Protein AF-A0ABD4PT77-F1 (afdb_monomer_lite)

Foldseek 3Di:
DDKQNHDLVVLQKDWDLVAWPPNDPDLPHQPQKIKTKMKHFAPALVSRVVSVVVVCVSQPDWMWADDPPHPDIFTFHFPDWDKDDDPDRRMIIIMTMTGGDD

Secondary structure (DSSP, 8-state):
-EETTEEGGGGTEEEEEEEEESS---TT---SEEEEEEEEE-SSHHHHHHHHHHHHGGGSS-EEEE-TT-S-EEEEEEEEEEEEE-SSTTEEEEEEEEEE--

Sequence (102 aa):
MFANGIDIKKFNATVSKKLIQPSKIDKDEISKSITIKILFEGKTRDEIYENISKFNELFLDEATIKFKNLSNYFKGKIRDSSIEDTELDEWLYLNIEFECKA

Radius of gyration: 13.25 Å; chains: 1; bounding box: 32×25×33 Å

Structure (mmCIF, N/CA/C/O backbone):
data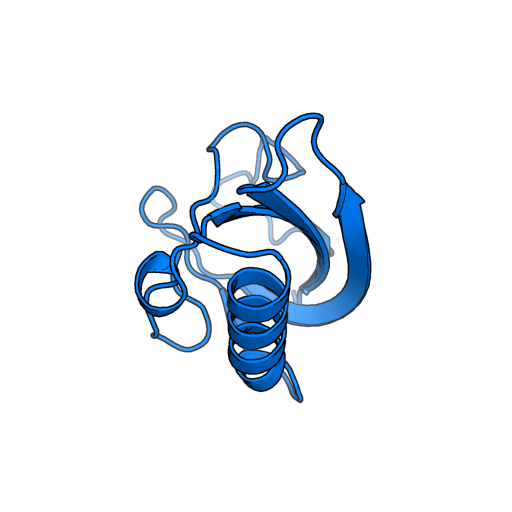_AF-A0ABD4PT77-F1
#
_entry.id   AF-A0ABD4PT77-F1
#
loop_
_atom_site.group_PDB
_atom_site.id
_atom_site.type_symbol
_atom_site.label_atom_id
_atom_site.label_alt_id
_atom_site.label_comp_id
_atom_site.label_asym_id
_atom_site.label_entity_id
_atom_site.label_seq_id
_atom_site.pdbx_PDB_ins_code
_atom_site.Cartn_x
_atom_site.Cartn_y
_atom_site.Cartn_z
_atom_site.occupancy
_atom_site.B_iso_or_equiv
_atom_site.auth_seq_id
_atom_site.auth_comp_id
_atom_site.auth_asym_id
_atom_site.auth_atom_id
_atom_site.pdbx_PDB_model_num
ATOM 1 N N . MET A 1 1 ? -2.396 8.207 -5.189 1.00 88.12 1 MET A N 1
ATOM 2 C CA . MET A 1 1 ? -1.538 7.343 -6.026 1.00 88.12 1 MET A CA 1
ATOM 3 C C . MET A 1 1 ? -2.460 6.547 -6.931 1.00 88.12 1 MET A C 1
ATOM 5 O O . MET A 1 1 ? -3.618 6.394 -6.571 1.00 88.12 1 MET A O 1
ATOM 9 N N . PHE A 1 2 ? -1.982 6.090 -8.078 1.00 91.19 2 PHE A N 1
ATOM 10 C CA . PHE A 1 2 ? -2.682 5.112 -8.900 1.00 91.19 2 PHE A CA 1
ATOM 11 C C . PHE A 1 2 ? -1.857 3.829 -8.948 1.00 91.19 2 PHE A C 1
ATOM 13 O O . PHE A 1 2 ? -0.646 3.911 -9.146 1.00 91.19 2 PHE A O 1
ATOM 20 N N . ALA A 1 3 ? -2.510 2.684 -8.784 1.00 91.88 3 ALA A N 1
ATOM 21 C CA . ALA A 1 3 ? -1.939 1.355 -8.973 1.00 91.88 3 ALA A CA 1
ATOM 22 C C . ALA A 1 3 ? -2.721 0.665 -10.093 1.00 91.88 3 ALA A C 1
ATOM 24 O O . ALA A 1 3 ? -3.947 0.606 -10.028 1.00 91.88 3 ALA A O 1
ATOM 25 N N . ASN A 1 4 ? -2.042 0.249 -11.164 1.00 92.31 4 ASN A N 1
ATOM 26 C CA . ASN A 1 4 ? -2.670 -0.291 -12.377 1.00 92.31 4 ASN A CA 1
ATOM 27 C C . ASN A 1 4 ? -3.839 0.573 -12.892 1.00 92.31 4 ASN A C 1
ATOM 29 O O . ASN A 1 4 ? -4.890 0.085 -13.291 1.00 92.31 4 ASN A O 1
ATOM 33 N N . GLY A 1 5 ? -3.655 1.899 -12.850 1.00 91.19 5 GLY A N 1
ATOM 34 C CA . GLY A 1 5 ? -4.652 2.881 -13.291 1.00 91.19 5 GLY A CA 1
ATOM 35 C C . GLY A 1 5 ? -5.795 3.151 -12.304 1.00 91.19 5 GLY A C 1
ATOM 36 O O . GLY A 1 5 ? -6.565 4.083 -12.525 1.00 91.19 5 GLY A O 1
ATOM 37 N N . ILE A 1 6 ? -5.888 2.417 -11.192 1.00 94.31 6 ILE A N 1
ATOM 38 C CA . ILE A 1 6 ? -6.929 2.590 -10.172 1.00 94.31 6 ILE A CA 1
ATOM 39 C C . ILE A 1 6 ? -6.432 3.544 -9.086 1.00 94.31 6 ILE A C 1
ATOM 41 O O . ILE A 1 6 ? -5.345 3.361 -8.538 1.00 94.31 6 ILE A O 1
ATOM 45 N N . ASP A 1 7 ? -7.217 4.578 -8.767 1.00 94.56 7 ASP A N 1
ATOM 46 C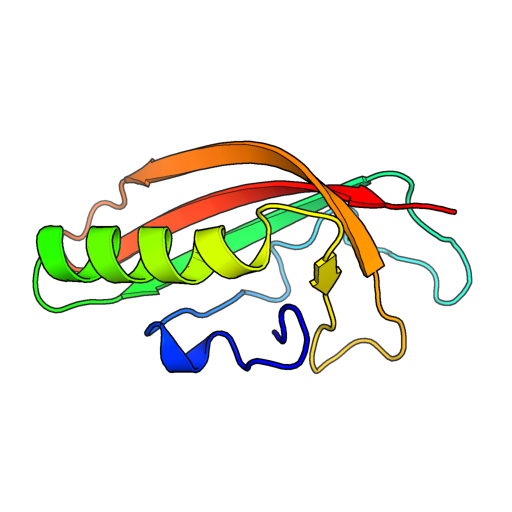 CA . ASP A 1 7 ? -6.892 5.492 -7.666 1.00 94.56 7 ASP A CA 1
ATOM 47 C C . ASP A 1 7 ? -7.029 4.760 -6.330 1.00 94.56 7 ASP A C 1
ATOM 49 O O . ASP A 1 7 ? -8.079 4.187 -6.031 1.00 94.56 7 ASP A O 1
ATOM 53 N N . ILE A 1 8 ? -5.993 4.830 -5.496 1.00 93.62 8 ILE A N 1
ATOM 54 C CA . ILE A 1 8 ? -5.981 4.164 -4.187 1.00 93.62 8 ILE A CA 1
ATOM 55 C C . ILE A 1 8 ? -7.079 4.661 -3.243 1.00 93.62 8 ILE A C 1
ATOM 57 O O . ILE A 1 8 ? -7.468 3.952 -2.322 1.00 93.62 8 ILE A O 1
ATOM 61 N N . LYS A 1 9 ? -7.636 5.852 -3.503 1.00 94.56 9 LYS A N 1
ATOM 62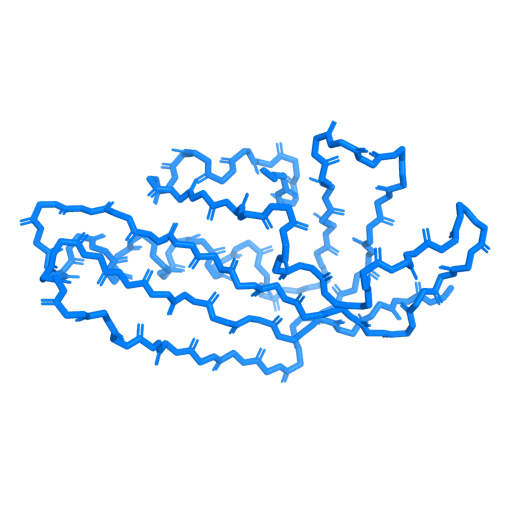 C CA . LYS A 1 9 ? -8.793 6.369 -2.764 1.00 94.56 9 LYS A CA 1
ATOM 63 C C . LYS A 1 9 ? -10.008 5.438 -2.822 1.00 94.56 9 LYS A C 1
ATOM 65 O O . LYS A 1 9 ? -10.851 5.521 -1.942 1.00 94.56 9 LYS A O 1
ATOM 70 N N . LYS A 1 10 ? -10.094 4.553 -3.825 1.00 95.56 10 LYS A N 1
ATOM 71 C CA . LYS A 1 10 ? -11.134 3.516 -3.912 1.00 95.56 10 LYS A CA 1
ATOM 72 C C . LYS A 1 10 ? -11.107 2.544 -2.720 1.00 95.56 10 LYS A C 1
ATOM 74 O O . LYS A 1 10 ? -12.132 1.946 -2.424 1.00 95.56 10 LYS A O 1
ATOM 79 N N . PHE A 1 11 ? -9.961 2.411 -2.053 1.00 95.38 11 PHE A N 1
ATOM 80 C CA . PHE A 1 11 ? -9.734 1.517 -0.914 1.00 95.38 11 PHE A CA 1
ATOM 81 C C . PHE A 1 11 ? -9.597 2.283 0.410 1.00 95.38 11 PHE A C 1
ATOM 83 O O . PHE A 1 11 ? -8.941 1.801 1.325 1.00 95.38 11 PHE A O 1
ATOM 90 N N . ASN A 1 12 ? -10.123 3.513 0.488 1.00 95.62 12 ASN A N 1
ATOM 91 C CA . ASN A 1 12 ? -9.934 4.418 1.630 1.00 95.62 12 ASN A CA 1
ATOM 92 C C . ASN A 1 12 ? -8.457 4.604 2.022 1.00 95.62 12 ASN A C 1
ATOM 94 O O . ASN A 1 12 ? -8.110 4.699 3.197 1.00 95.62 12 ASN A O 1
ATOM 98 N N . ALA A 1 13 ? -7.580 4.654 1.014 1.00 93.75 13 ALA A N 1
ATOM 99 C CA . ALA A 1 13 ? -6.146 4.739 1.221 1.00 93.75 13 ALA A CA 1
ATOM 100 C C . ALA A 1 13 ? -5.564 6.084 0.777 1.00 93.75 13 ALA A C 1
ATOM 102 O O . ALA A 1 13 ? -5.968 6.685 -0.230 1.00 93.75 13 ALA A O 1
ATOM 103 N N . THR A 1 14 ? -4.539 6.537 1.493 1.00 91.56 14 THR A N 1
ATOM 104 C CA . THR A 1 14 ? -3.766 7.735 1.174 1.00 91.56 14 THR A CA 1
ATOM 105 C C . THR A 1 14 ? -2.264 7.461 1.247 1.00 91.56 14 THR A C 1
ATOM 107 O O . THR A 1 14 ? -1.792 6.551 1.917 1.00 91.56 14 THR A O 1
ATOM 110 N N . VAL A 1 15 ? -1.478 8.240 0.498 1.00 87.12 15 VAL A N 1
ATOM 111 C CA . VAL A 1 15 ? -0.007 8.168 0.526 1.00 87.12 15 VAL A CA 1
ATOM 112 C C . VAL A 1 15 ? 0.531 9.559 0.790 1.00 87.12 15 VAL A C 1
ATOM 114 O O . VAL A 1 15 ? 0.204 10.504 0.063 1.00 87.12 15 VAL A O 1
ATOM 117 N N . SER A 1 16 ? 1.380 9.681 1.809 1.00 71.25 16 SER A N 1
ATOM 118 C CA . SER A 1 16 ? 2.076 10.929 2.108 1.00 71.25 16 SER A CA 1
ATOM 119 C C . SER A 1 16 ? 3.276 11.124 1.184 1.00 71.25 16 SER A C 1
ATOM 121 O O . SER A 1 16 ? 4.041 10.200 0.919 1.00 71.25 16 SER A O 1
ATOM 123 N N . LYS A 1 17 ? 3.498 12.370 0.745 1.00 61.62 17 LYS A N 1
ATOM 124 C CA . LYS A 1 17 ? 4.654 12.759 -0.087 1.00 61.62 17 LYS A CA 1
ATOM 125 C C . LYS A 1 17 ? 6.008 12.456 0.571 1.00 61.62 17 LYS A C 1
ATOM 127 O O . LYS A 1 17 ? 6.996 12.323 -0.137 1.00 61.62 17 LYS A O 1
ATOM 132 N N . LYS A 1 18 ? 6.060 12.378 1.906 1.00 59.06 18 LYS A N 1
ATOM 133 C CA . LYS A 1 18 ? 7.291 12.140 2.684 1.00 59.06 18 LYS A CA 1
ATOM 134 C C . LYS A 1 18 ? 7.691 10.661 2.770 1.00 59.06 18 LYS A C 1
ATOM 136 O O . LYS A 1 18 ? 8.748 10.362 3.309 1.00 59.06 18 LYS A O 1
ATOM 141 N N . LEU A 1 19 ? 6.844 9.758 2.277 1.00 58.81 19 LEU A N 1
ATOM 142 C CA . LEU A 1 19 ? 6.932 8.314 2.505 1.00 58.81 19 LEU A CA 1
ATOM 143 C C . LEU A 1 19 ? 7.221 7.506 1.228 1.00 58.81 19 LEU A C 1
ATOM 145 O O . LEU A 1 19 ? 6.962 6.307 1.187 1.00 58.81 19 LEU A O 1
ATOM 149 N N . ILE A 1 20 ? 7.735 8.170 0.187 1.00 62.81 20 ILE A N 1
ATOM 150 C CA . ILE A 1 20 ? 8.290 7.520 -1.004 1.00 62.81 20 ILE A CA 1
ATOM 151 C C . ILE A 1 20 ? 9.805 7.616 -0.869 1.00 62.81 20 ILE A C 1
ATOM 153 O O . ILE A 1 20 ? 10.350 8.724 -0.852 1.00 62.81 20 ILE A O 1
ATOM 157 N N . GLN A 1 21 ? 10.468 6.473 -0.722 1.00 64.38 21 GLN A N 1
ATOM 158 C CA . GLN A 1 21 ? 11.925 6.405 -0.725 1.00 64.38 21 GLN A CA 1
ATOM 159 C C . GLN A 1 21 ? 12.425 5.723 -2.005 1.00 64.38 21 GLN A C 1
ATOM 161 O O . GLN A 1 21 ? 11.848 4.705 -2.389 1.00 64.38 21 GLN A O 1
ATOM 166 N N . PRO A 1 22 ? 13.478 6.264 -2.650 1.00 54.75 22 PRO A N 1
ATOM 167 C CA . PRO A 1 22 ? 14.202 7.480 -2.264 1.00 54.75 22 PRO A CA 1
ATOM 168 C C . PRO A 1 22 ? 13.392 8.771 -2.506 1.00 54.75 22 PRO A C 1
ATOM 170 O O . PRO A 1 22 ? 12.632 8.893 -3.460 1.00 54.75 22 PRO A O 1
ATOM 173 N N . SER A 1 23 ? 13.571 9.756 -1.617 1.00 49.16 23 SER A N 1
ATOM 174 C CA . SER A 1 23 ? 12.867 11.055 -1.623 1.00 49.16 23 SER A CA 1
ATOM 175 C C . SER A 1 23 ? 13.288 11.985 -2.769 1.00 49.16 23 SER A C 1
ATOM 177 O O . SER A 1 23 ? 12.602 12.966 -3.063 1.00 49.16 23 SER A O 1
ATOM 179 N N . LYS A 1 24 ? 14.403 11.656 -3.430 1.00 47.03 24 LYS A N 1
ATOM 180 C CA . LYS A 1 24 ? 14.835 12.188 -4.719 1.00 47.03 24 LYS A CA 1
ATOM 181 C C . LYS A 1 24 ? 14.808 11.044 -5.718 1.00 47.03 24 LYS A C 1
ATOM 183 O O . LYS A 1 24 ? 15.741 10.256 -5.788 1.00 47.03 24 LYS A O 1
ATOM 188 N N . ILE A 1 25 ? 13.725 10.955 -6.468 1.00 52.91 25 ILE A N 1
ATOM 189 C CA . ILE A 1 25 ? 13.779 10.299 -7.766 1.00 52.91 25 ILE A CA 1
ATOM 190 C C . ILE A 1 25 ? 14.139 11.448 -8.690 1.00 52.91 25 ILE A C 1
ATOM 192 O O . ILE A 1 25 ? 13.296 12.315 -8.940 1.00 52.91 25 ILE A O 1
ATOM 196 N N . ASP A 1 26 ? 15.418 11.550 -9.059 1.00 47.81 26 ASP A N 1
ATOM 197 C CA . ASP A 1 26 ? 15.797 12.476 -10.121 1.00 47.81 26 ASP A CA 1
ATOM 198 C C . ASP A 1 26 ? 14.905 12.171 -11.327 1.00 47.81 26 ASP A C 1
ATOM 200 O O . ASP A 1 26 ? 14.549 11.015 -11.566 1.00 47.81 26 ASP A O 1
ATOM 204 N N . LYS A 1 27 ? 14.467 13.209 -12.048 1.00 47.59 27 LYS A N 1
ATOM 205 C CA . LYS A 1 27 ? 13.467 13.070 -13.126 1.00 47.59 27 LYS A CA 1
ATOM 206 C C . LYS A 1 27 ? 13.844 12.016 -14.176 1.00 47.59 27 LYS A C 1
ATOM 208 O O . LYS A 1 27 ? 12.949 11.548 -14.874 1.00 47.59 27 LYS A O 1
ATOM 213 N N . ASP A 1 28 ? 15.114 11.631 -14.227 1.00 45.06 28 ASP A N 1
ATOM 214 C CA . ASP A 1 28 ? 15.701 10.742 -15.220 1.00 45.06 28 ASP A CA 1
ATOM 215 C C . ASP A 1 28 ? 16.342 9.468 -14.625 1.00 45.06 28 ASP A C 1
ATOM 217 O O . ASP A 1 28 ? 16.858 8.649 -15.381 1.00 45.06 28 ASP A O 1
ATOM 221 N N . GLU A 1 29 ? 16.303 9.250 -13.301 1.00 53.34 29 GLU A N 1
ATOM 222 C CA . GLU A 1 29 ? 16.915 8.068 -12.674 1.00 53.34 29 GLU A CA 1
ATOM 223 C C . GLU A 1 29 ? 15.845 7.047 -12.253 1.00 53.34 29 GLU A C 1
ATOM 225 O O . GLU A 1 29 ? 15.056 7.263 -11.328 1.00 53.34 29 GLU A O 1
ATOM 230 N N . ILE A 1 30 ? 15.797 5.911 -12.955 1.00 56.06 30 ILE A N 1
ATOM 231 C CA . ILE A 1 30 ? 14.894 4.809 -12.615 1.00 56.06 30 ILE A CA 1
ATOM 232 C C . ILE A 1 30 ? 15.472 4.097 -11.391 1.00 56.06 30 ILE A C 1
ATOM 234 O O . ILE A 1 30 ? 16.393 3.286 -11.488 1.00 56.06 30 ILE A O 1
ATOM 238 N N . SER A 1 31 ? 14.949 4.436 -10.211 1.00 63.00 31 SER A N 1
ATOM 239 C CA . SER A 1 31 ? 15.320 3.751 -8.975 1.00 63.00 31 SER A CA 1
ATOM 240 C C . SER A 1 31 ? 14.955 2.271 -9.081 1.00 63.00 31 SER A C 1
ATOM 242 O O . SER A 1 31 ? 13.806 1.949 -9.376 1.00 63.00 31 SER A O 1
ATOM 244 N N . LYS A 1 32 ? 15.920 1.376 -8.827 1.00 71.81 32 LYS A N 1
ATOM 245 C CA . LYS A 1 32 ? 15.733 -0.087 -8.892 1.00 71.81 32 LYS A CA 1
ATOM 246 C C . LYS A 1 32 ? 14.698 -0.607 -7.893 1.00 71.81 32 LYS A C 1
ATOM 248 O O . LYS A 1 32 ? 14.140 -1.679 -8.093 1.00 71.81 32 LYS A O 1
ATOM 253 N N . SER A 1 33 ? 14.427 0.145 -6.832 1.00 78.06 33 SER A N 1
ATOM 254 C CA . SER A 1 33 ? 13.411 -0.196 -5.845 1.00 78.06 33 SER A CA 1
ATOM 255 C C . SER A 1 33 ? 12.826 1.060 -5.217 1.00 78.06 33 SER A C 1
ATOM 257 O O . SER A 1 33 ? 13.560 2.006 -4.935 1.00 78.06 33 SER A O 1
ATOM 259 N N . ILE A 1 34 ? 11.526 1.049 -4.937 1.00 83.31 34 ILE A N 1
ATOM 260 C CA . ILE A 1 34 ? 10.862 2.099 -4.166 1.00 83.31 34 ILE A CA 1
ATOM 261 C C . ILE A 1 34 ? 10.157 1.500 -2.955 1.00 83.31 34 ILE A C 1
ATOM 263 O O . ILE A 1 34 ? 9.537 0.444 -3.048 1.00 83.31 34 ILE A O 1
ATOM 267 N N . THR A 1 35 ? 10.206 2.202 -1.829 1.00 85.88 35 THR A N 1
ATOM 268 C CA . THR A 1 35 ? 9.388 1.870 -0.658 1.00 85.88 35 THR A CA 1
ATOM 269 C C . THR A 1 35 ? 8.246 2.866 -0.548 1.00 85.88 35 THR A C 1
ATOM 271 O O . THR A 1 35 ? 8.457 4.077 -0.665 1.00 85.88 35 THR A O 1
ATOM 274 N N . ILE A 1 36 ? 7.036 2.357 -0.334 1.00 88.12 36 ILE A N 1
ATOM 275 C CA . ILE A 1 36 ? 5.804 3.135 -0.252 1.00 88.12 36 ILE A CA 1
ATOM 276 C C . ILE A 1 36 ? 5.105 2.780 1.055 1.00 88.12 36 ILE A C 1
ATOM 278 O O . ILE A 1 36 ? 4.706 1.636 1.246 1.00 88.12 36 ILE A O 1
ATOM 282 N N . LYS A 1 37 ? 4.906 3.769 1.929 1.00 90.88 37 LYS A N 1
ATOM 283 C CA . LYS A 1 37 ? 4.037 3.628 3.106 1.00 90.88 37 LYS A CA 1
ATOM 284 C C . LYS A 1 37 ? 2.679 4.268 2.824 1.00 90.88 37 LYS A C 1
ATOM 286 O O . LYS A 1 37 ? 2.586 5.459 2.502 1.00 90.88 37 LYS A O 1
ATOM 291 N N . ILE A 1 38 ? 1.637 3.450 2.897 1.00 92.81 38 ILE A N 1
ATOM 292 C CA . ILE A 1 38 ? 0.256 3.766 2.531 1.00 92.81 38 ILE A CA 1
ATOM 293 C C . ILE A 1 38 ? -0.585 3.711 3.803 1.00 92.81 38 ILE A C 1
ATOM 295 O O . ILE A 1 38 ? -0.561 2.705 4.499 1.00 92.81 38 ILE A O 1
ATOM 299 N N . LEU A 1 39 ? -1.314 4.780 4.112 1.00 94.50 39 LEU A N 1
ATOM 300 C CA . LEU A 1 39 ? -2.286 4.792 5.203 1.00 94.50 39 LEU A CA 1
ATOM 301 C C . LEU A 1 39 ? -3.624 4.285 4.675 1.00 94.50 39 LEU A C 1
ATOM 303 O O . LEU A 1 39 ? -4.106 4.815 3.675 1.00 94.50 39 LEU A O 1
ATOM 307 N N . PHE A 1 40 ? -4.217 3.313 5.352 1.00 95.81 40 PHE A N 1
ATOM 308 C CA . PHE A 1 40 ? -5.592 2.882 5.141 1.00 95.81 40 PHE A CA 1
ATOM 309 C C . PHE A 1 40 ? -6.443 3.291 6.337 1.00 95.81 40 PHE A C 1
ATOM 311 O O . PHE A 1 40 ? -6.018 3.142 7.483 1.00 95.81 40 PHE A O 1
ATOM 318 N N . GLU A 1 41 ? -7.641 3.793 6.051 1.00 95.06 41 GLU A N 1
ATOM 319 C CA . GLU A 1 41 ? -8.583 4.292 7.049 1.00 95.06 41 GLU A CA 1
ATOM 320 C C . GLU A 1 41 ? -9.926 3.558 6.919 1.00 95.06 41 GLU A C 1
ATOM 322 O O . GLU A 1 41 ? -10.396 3.286 5.811 1.00 95.06 41 GLU A O 1
ATOM 327 N N . GLY A 1 42 ? -10.568 3.242 8.040 1.00 93.88 42 GLY A N 1
ATOM 328 C CA . GLY A 1 42 ? -11.855 2.545 8.066 1.00 93.88 42 GLY A CA 1
ATOM 329 C C . GLY A 1 42 ? -12.551 2.676 9.414 1.00 93.88 42 GLY A C 1
ATOM 330 O O . GLY A 1 42 ? -11.981 3.188 10.371 1.00 93.88 42 GLY A O 1
ATOM 331 N N . LYS A 1 43 ? -13.805 2.226 9.506 1.00 92.69 43 LYS A N 1
ATOM 332 C CA . LYS A 1 43 ? -14.558 2.266 10.773 1.00 92.69 43 LYS A CA 1
ATOM 333 C C . LYS A 1 43 ? -14.195 1.119 11.710 1.00 92.69 43 LYS A C 1
ATOM 335 O O . LYS A 1 43 ? -14.490 1.184 12.897 1.00 92.69 43 LYS A O 1
ATOM 340 N N . THR A 1 44 ? -13.640 0.043 11.159 1.00 93.19 44 THR A N 1
ATOM 341 C CA . THR A 1 44 ? -13.260 -1.174 11.882 1.00 93.19 44 THR A CA 1
ATOM 342 C C . THR A 1 44 ? -11.980 -1.751 11.287 1.00 93.19 44 THR A C 1
ATOM 344 O O . THR A 1 44 ? -11.719 -1.563 10.099 1.00 93.19 44 THR A O 1
ATOM 347 N N . ARG A 1 45 ? -11.214 -2.508 12.082 1.00 92.31 45 ARG A N 1
ATOM 348 C CA . ARG A 1 45 ? -10.007 -3.206 11.606 1.00 92.31 45 ARG A CA 1
ATOM 349 C C . ARG A 1 45 ? -10.307 -4.155 10.444 1.00 92.31 45 ARG A C 1
ATOM 351 O O . ARG A 1 45 ? -9.553 -4.172 9.476 1.00 92.31 45 ARG A O 1
ATOM 358 N N . ASP A 1 46 ? -11.425 -4.876 10.497 1.00 93.75 46 ASP A N 1
ATOM 359 C CA . ASP A 1 46 ? -11.826 -5.816 9.442 1.00 93.75 46 ASP A CA 1
ATOM 360 C C . ASP A 1 46 ? -12.039 -5.115 8.093 1.00 93.75 46 ASP A C 1
ATOM 362 O O . ASP A 1 46 ? -11.550 -5.587 7.067 1.00 93.75 46 ASP A O 1
ATOM 366 N N . GLU A 1 47 ? -12.692 -3.947 8.092 1.00 95.19 47 GLU A N 1
ATOM 367 C CA . GLU A 1 47 ? -12.869 -3.127 6.883 1.00 95.19 47 GLU A CA 1
ATOM 368 C C . GLU A 1 47 ? -11.516 -2.697 6.294 1.00 95.19 47 GLU A C 1
ATOM 370 O O . GLU A 1 47 ? -11.316 -2.708 5.076 1.00 95.19 47 GLU A O 1
ATOM 375 N N . ILE A 1 48 ? -10.564 -2.333 7.157 1.00 96.12 48 ILE A N 1
ATOM 376 C CA . ILE A 1 48 ? -9.227 -1.912 6.737 1.00 96.12 48 ILE A CA 1
ATOM 377 C C . ILE A 1 48 ? -8.466 -3.091 6.119 1.00 96.12 48 ILE A C 1
ATOM 379 O O . ILE A 1 48 ? -7.905 -2.948 5.032 1.00 96.12 48 ILE A O 1
ATOM 383 N N . TYR A 1 49 ? -8.487 -4.265 6.757 1.00 95.69 49 TYR A N 1
ATOM 384 C CA . TYR A 1 49 ? -7.863 -5.478 6.220 1.00 95.69 49 TYR A CA 1
ATOM 385 C C . TYR A 1 49 ? -8.489 -5.918 4.893 1.00 95.69 49 TYR A C 1
ATOM 387 O O . TYR A 1 49 ? -7.762 -6.300 3.974 1.00 95.69 49 TYR A O 1
ATOM 395 N N . GLU A 1 50 ? -9.812 -5.817 4.745 1.00 96.62 50 GLU A N 1
ATOM 396 C CA . GLU A 1 50 ? -10.495 -6.102 3.481 1.00 96.62 50 GLU A CA 1
ATOM 397 C C . GLU A 1 50 ? -10.024 -5.153 2.366 1.00 96.62 50 GLU A C 1
ATOM 399 O O . GLU A 1 50 ? -9.727 -5.590 1.250 1.00 96.62 50 GLU A O 1
ATOM 404 N N . ASN A 1 51 ? -9.897 -3.858 2.668 1.00 97.00 51 ASN A N 1
ATOM 405 C CA . ASN A 1 51 ? -9.393 -2.864 1.722 1.00 97.00 51 ASN A CA 1
ATOM 406 C C . ASN A 1 51 ? -7.921 -3.092 1.351 1.00 97.00 51 ASN A C 1
ATOM 408 O O . ASN A 1 51 ? -7.576 -2.976 0.174 1.00 97.00 51 ASN A O 1
ATOM 412 N N . ILE A 1 52 ? -7.070 -3.458 2.315 1.00 95.88 52 ILE A N 1
ATOM 413 C CA . ILE A 1 52 ? -5.673 -3.841 2.062 1.00 95.88 52 ILE A CA 1
ATOM 414 C C . ILE A 1 52 ? -5.617 -5.076 1.157 1.00 95.88 52 ILE A C 1
ATOM 416 O O . ILE A 1 52 ? -4.873 -5.078 0.178 1.00 95.88 52 ILE A O 1
ATOM 420 N N . SER A 1 53 ? -6.433 -6.097 1.431 1.00 95.81 53 SER A N 1
ATOM 421 C CA . SER A 1 53 ? -6.496 -7.319 0.623 1.00 95.81 53 SER A CA 1
ATOM 422 C C . SER A 1 53 ? -6.868 -7.013 -0.833 1.00 95.81 53 SER A C 1
ATOM 424 O O . SER A 1 53 ? -6.113 -7.335 -1.749 1.00 95.81 53 SER A O 1
ATOM 426 N N . LYS A 1 54 ? -7.962 -6.269 -1.052 1.00 96.19 54 LYS A N 1
ATOM 427 C CA . LYS A 1 54 ? -8.400 -5.839 -2.394 1.00 96.19 54 LYS A CA 1
ATOM 428 C C . LYS A 1 54 ? -7.379 -4.949 -3.100 1.00 96.19 54 LYS A C 1
ATOM 430 O O . LYS A 1 54 ? -7.278 -4.963 -4.324 1.00 96.19 54 LYS A O 1
ATOM 435 N N . PHE A 1 55 ? -6.643 -4.132 -2.351 1.00 95.44 55 PHE A N 1
ATOM 436 C CA . PHE A 1 55 ? -5.565 -3.332 -2.914 1.00 95.44 55 PHE A CA 1
ATOM 437 C C . PHE A 1 55 ? -4.393 -4.214 -3.362 1.00 95.44 55 PHE A C 1
ATOM 439 O O . PHE A 1 55 ? -3.876 -4.013 -4.459 1.00 95.44 55 PHE A O 1
ATOM 446 N N . ASN A 1 56 ? -4.015 -5.216 -2.565 1.00 93.25 56 ASN A N 1
ATOM 447 C CA . ASN A 1 56 ? -2.943 -6.160 -2.885 1.00 93.25 56 ASN A CA 1
ATOM 448 C C . ASN A 1 56 ? -3.251 -7.020 -4.120 1.00 93.25 56 ASN A C 1
ATOM 450 O O . ASN A 1 56 ? -2.329 -7.364 -4.857 1.00 93.25 56 ASN A O 1
ATOM 454 N N . GLU A 1 57 ? -4.526 -7.286 -4.422 1.00 94.06 57 GLU A N 1
ATOM 455 C CA . GLU A 1 57 ? -4.936 -7.945 -5.675 1.00 94.06 57 GLU A CA 1
ATOM 456 C C . GLU A 1 57 ? -4.462 -7.190 -6.931 1.00 94.06 57 GLU A C 1
ATOM 458 O O . GLU A 1 57 ? -4.241 -7.797 -7.979 1.00 94.06 57 GLU A O 1
ATOM 463 N N . LEU A 1 58 ? -4.229 -5.874 -6.837 1.00 92.00 58 LEU A N 1
ATOM 464 C CA . LEU A 1 58 ? -3.686 -5.081 -7.945 1.00 92.00 58 LEU A CA 1
ATOM 465 C C . LEU A 1 58 ? -2.211 -5.383 -8.243 1.00 92.00 58 LEU A C 1
ATOM 467 O O . LEU A 1 58 ? -1.700 -4.910 -9.257 1.00 92.00 58 LEU A O 1
ATOM 471 N N . PHE A 1 59 ? -1.531 -6.137 -7.381 1.00 90.31 59 PHE A N 1
ATOM 472 C CA . PHE A 1 59 ? -0.092 -6.391 -7.434 1.00 90.31 59 PHE A CA 1
ATOM 473 C C . PHE A 1 59 ? 0.264 -7.883 -7.475 1.00 90.31 59 PHE A C 1
ATOM 475 O O . PHE A 1 59 ? 1.410 -8.236 -7.204 1.00 90.31 59 PHE A O 1
ATOM 482 N N . LEU A 1 60 ? -0.694 -8.758 -7.814 1.00 87.12 60 LEU A N 1
ATOM 483 C CA . LEU A 1 60 ? -0.444 -10.200 -7.983 1.00 87.12 60 LEU A CA 1
ATOM 484 C C . LEU A 1 60 ? 0.649 -10.486 -9.024 1.00 87.12 60 LEU A C 1
ATOM 486 O O . LEU A 1 60 ? 1.414 -11.438 -8.893 1.00 87.12 60 LEU A O 1
ATOM 490 N N . ASP A 1 61 ? 0.735 -9.621 -10.031 1.00 86.31 61 ASP A N 1
ATOM 491 C CA . ASP A 1 61 ? 1.718 -9.666 -11.102 1.00 86.31 61 ASP A CA 1
ATOM 492 C C . ASP A 1 61 ? 2.529 -8.362 -11.154 1.00 86.31 61 ASP A C 1
ATOM 494 O O . ASP A 1 61 ? 2.606 -7.578 -10.208 1.00 86.31 61 ASP A O 1
ATOM 498 N N . GLU A 1 62 ? 3.171 -8.118 -12.292 1.00 90.19 62 GLU A N 1
ATOM 499 C CA . GLU A 1 62 ? 3.765 -6.823 -12.579 1.00 90.19 62 GLU A CA 1
ATOM 500 C C . GLU A 1 62 ? 2.710 -5.709 -12.537 1.00 90.19 62 GLU A C 1
ATOM 502 O O . GLU A 1 62 ? 1.697 -5.755 -13.237 1.00 90.19 62 GLU A O 1
ATOM 507 N N . ALA A 1 63 ? 2.978 -4.682 -11.738 1.00 90.44 63 ALA A N 1
ATOM 508 C CA . ALA A 1 63 ? 2.103 -3.541 -11.555 1.00 90.44 63 ALA A CA 1
ATOM 509 C C . ALA A 1 63 ? 2.754 -2.248 -12.049 1.00 90.44 63 ALA A C 1
ATOM 511 O O . ALA A 1 63 ? 3.972 -2.127 -12.187 1.00 90.44 63 ALA A O 1
ATOM 512 N N . THR A 1 64 ? 1.913 -1.254 -12.310 1.00 90.06 64 THR A N 1
ATOM 513 C CA . THR A 1 64 ? 2.315 0.113 -12.630 1.00 90.06 64 THR A CA 1
ATOM 514 C C . THR A 1 64 ? 1.827 1.053 -11.538 1.00 90.06 64 THR A C 1
ATOM 516 O O . THR A 1 64 ? 0.625 1.158 -11.289 1.00 90.06 64 THR A O 1
ATOM 519 N N . ILE A 1 65 ? 2.748 1.782 -10.919 1.00 89.31 65 ILE A N 1
ATOM 520 C CA . ILE A 1 65 ? 2.481 2.771 -9.880 1.00 89.31 65 ILE A CA 1
ATOM 521 C C . ILE A 1 65 ? 2.718 4.165 -10.448 1.00 89.31 65 ILE A C 1
ATOM 523 O O . ILE A 1 65 ? 3.791 4.479 -10.958 1.00 89.31 65 ILE A O 1
ATOM 527 N N . LYS A 1 66 ? 1.720 5.038 -10.321 1.00 87.69 66 LYS A N 1
ATOM 528 C CA . LYS A 1 66 ? 1.829 6.449 -10.699 1.00 87.69 66 LYS A CA 1
ATOM 529 C C . LYS A 1 66 ? 1.453 7.344 -9.530 1.00 87.69 66 LYS A C 1
ATOM 531 O O . LYS A 1 66 ? 0.340 7.292 -8.999 1.00 87.69 66 LYS A O 1
ATOM 536 N N . PHE A 1 67 ? 2.358 8.232 -9.145 1.00 84.25 67 PHE A N 1
ATOM 537 C CA . PHE A 1 67 ? 2.065 9.241 -8.133 1.00 84.25 67 PHE A CA 1
ATOM 538 C C . PHE A 1 67 ? 1.505 10.496 -8.796 1.00 84.25 67 PHE A C 1
ATOM 540 O O . PHE A 1 67 ? 2.012 10.950 -9.811 1.00 84.25 67 PHE A O 1
ATOM 547 N N . LYS A 1 68 ? 0.473 11.102 -8.196 1.00 80.06 68 LYS A N 1
ATOM 548 C CA . LYS A 1 68 ? -0.191 12.299 -8.753 1.00 80.06 68 LYS A CA 1
ATOM 549 C C . LYS A 1 68 ? 0.752 13.493 -8.949 1.00 80.06 68 LYS A C 1
ATOM 551 O O . LYS A 1 68 ? 0.461 14.359 -9.758 1.00 80.06 68 LYS A O 1
ATOM 556 N N . ASN A 1 69 ? 1.847 13.538 -8.192 1.00 74.06 69 ASN A N 1
ATOM 557 C CA . ASN A 1 69 ? 2.785 14.660 -8.172 1.00 74.06 69 ASN A CA 1
ATOM 558 C C . ASN A 1 69 ? 4.104 14.366 -8.902 1.00 74.06 69 ASN A C 1
ATOM 560 O O . ASN A 1 69 ? 5.000 15.201 -8.857 1.00 74.06 69 ASN A O 1
ATOM 564 N N . LEU A 1 70 ? 4.242 13.191 -9.523 1.00 73.69 70 LEU A N 1
ATOM 565 C CA . LEU A 1 70 ? 5.415 12.814 -10.308 1.00 73.69 70 LEU A CA 1
ATOM 566 C C . LEU A 1 70 ? 4.984 12.617 -11.765 1.00 73.69 70 LEU A C 1
ATOM 568 O O . LEU A 1 70 ? 3.896 12.106 -12.032 1.00 73.69 70 LEU A O 1
ATOM 572 N N . SER A 1 71 ? 5.823 13.043 -12.708 1.00 70.94 71 SER A N 1
ATOM 573 C CA . SER A 1 71 ? 5.589 12.828 -14.143 1.00 70.94 71 SER A CA 1
ATOM 574 C C . SER A 1 71 ? 5.769 11.363 -14.537 1.00 70.94 71 SER A C 1
ATOM 576 O O . SER A 1 71 ? 5.068 10.872 -15.421 1.00 70.94 71 SER A O 1
ATOM 578 N N . ASN A 1 72 ? 6.678 10.672 -13.851 1.00 73.62 72 ASN A N 1
ATOM 579 C CA . ASN A 1 72 ? 7.070 9.306 -14.160 1.00 73.62 72 ASN A CA 1
ATOM 580 C C . ASN A 1 72 ? 6.149 8.290 -13.478 1.00 73.62 72 ASN A C 1
ATOM 582 O O . ASN A 1 72 ? 5.459 8.583 -12.495 1.00 73.62 72 ASN A O 1
ATOM 586 N N . TYR A 1 73 ? 6.156 7.078 -14.018 1.00 81.00 73 TYR A N 1
ATOM 587 C CA . TYR A 1 73 ? 5.527 5.908 -13.427 1.00 81.00 73 TYR A CA 1
ATOM 588 C C . TYR A 1 73 ? 6.599 4.864 -13.115 1.00 81.00 73 TYR A C 1
ATOM 590 O O . TYR A 1 73 ? 7.648 4.830 -13.751 1.00 81.00 73 TYR A O 1
ATOM 598 N N . PHE A 1 74 ? 6.313 4.015 -12.138 1.00 83.56 74 PHE A N 1
ATOM 599 C CA . PHE A 1 74 ? 7.159 2.901 -11.734 1.00 83.56 74 PHE A CA 1
ATOM 600 C C . PHE A 1 74 ? 6.482 1.622 -12.173 1.00 83.56 74 PHE A C 1
ATOM 602 O O . PHE A 1 74 ? 5.299 1.431 -11.902 1.00 83.56 74 PHE A O 1
ATOM 609 N N . LYS A 1 75 ? 7.211 0.759 -12.866 1.00 88.00 75 LYS A N 1
ATOM 610 C CA . LYS A 1 75 ? 6.699 -0.523 -13.330 1.00 88.00 75 LYS A CA 1
ATOM 611 C C . LYS A 1 75 ? 7.554 -1.630 -12.736 1.00 88.00 75 LYS A C 1
ATOM 613 O O . LYS A 1 75 ? 8.775 -1.539 -12.795 1.00 88.00 75 LYS A O 1
ATOM 618 N N . GLY A 1 76 ? 6.937 -2.639 -12.135 1.00 88.69 76 GLY A N 1
ATOM 619 C CA . GLY A 1 76 ? 7.679 -3.566 -11.286 1.00 88.69 76 GLY A CA 1
ATOM 620 C C . GLY A 1 76 ? 6.807 -4.553 -10.527 1.00 88.69 76 GLY A C 1
ATOM 621 O O . GLY A 1 76 ? 5.638 -4.729 -10.864 1.00 88.69 76 GLY A O 1
ATOM 622 N N . LYS A 1 77 ? 7.370 -5.193 -9.504 1.00 91.38 77 LYS A N 1
ATOM 623 C CA . LYS A 1 77 ? 6.668 -6.162 -8.650 1.00 91.38 77 LYS A CA 1
ATOM 624 C C . LYS A 1 77 ? 6.854 -5.827 -7.178 1.00 91.38 77 LYS A C 1
ATOM 626 O O . LYS A 1 77 ? 7.873 -5.254 -6.798 1.00 91.38 77 LYS A O 1
ATOM 631 N N . ILE A 1 78 ? 5.885 -6.214 -6.351 1.00 89.62 78 ILE A N 1
ATOM 632 C CA . ILE A 1 78 ? 6.083 -6.198 -4.900 1.00 89.62 78 ILE A CA 1
ATOM 633 C C . ILE A 1 78 ? 7.143 -7.242 -4.558 1.00 89.62 78 ILE A C 1
ATOM 635 O O . ILE A 1 78 ? 7.032 -8.402 -4.951 1.00 89.62 78 ILE A O 1
ATOM 639 N N . ARG A 1 79 ? 8.172 -6.802 -3.839 1.00 89.44 79 ARG A N 1
ATOM 640 C CA . ARG A 1 79 ? 9.225 -7.655 -3.293 1.00 89.44 79 ARG A CA 1
ATOM 641 C C . ARG A 1 79 ? 8.909 -8.064 -1.861 1.00 89.44 79 ARG A C 1
ATOM 643 O O . ARG A 1 79 ? 9.104 -9.222 -1.511 1.00 89.44 79 ARG A O 1
ATOM 650 N N . ASP A 1 80 ? 8.436 -7.112 -1.065 1.00 90.25 80 ASP A N 1
ATOM 651 C CA . ASP A 1 80 ? 8.064 -7.322 0.330 1.00 90.25 80 ASP A CA 1
ATOM 652 C C . ASP A 1 80 ? 6.912 -6.391 0.726 1.00 90.25 80 ASP A C 1
ATOM 654 O O . ASP A 1 80 ? 6.718 -5.323 0.132 1.00 90.25 80 ASP A O 1
ATOM 658 N N . SER A 1 81 ? 6.139 -6.797 1.729 1.00 92.19 81 SER A N 1
ATOM 659 C CA . SER A 1 81 ? 5.073 -5.979 2.294 1.00 92.19 81 SER A CA 1
ATOM 660 C C . SER A 1 81 ? 4.833 -6.297 3.762 1.00 92.19 81 SER A C 1
ATOM 662 O O . SER A 1 81 ? 4.790 -7.464 4.146 1.00 92.19 81 SER A O 1
ATOM 664 N N . SER A 1 82 ? 4.578 -5.269 4.564 1.00 94.06 82 SER A N 1
ATOM 665 C CA . SER A 1 82 ? 4.228 -5.425 5.974 1.00 94.06 82 SER A CA 1
ATOM 666 C C . SER A 1 82 ? 3.118 -4.470 6.387 1.00 94.06 82 SER A C 1
ATOM 668 O O . SER A 1 82 ? 2.991 -3.362 5.862 1.00 94.06 82 SER A O 1
ATOM 670 N N . ILE A 1 83 ? 2.305 -4.920 7.339 1.00 94.31 83 ILE A N 1
ATOM 671 C CA . ILE A 1 83 ? 1.284 -4.099 7.981 1.00 94.31 83 ILE A CA 1
ATOM 672 C C . ILE A 1 83 ? 1.852 -3.618 9.311 1.00 94.31 83 ILE A C 1
ATOM 674 O O . ILE A 1 83 ? 2.419 -4.396 10.076 1.00 94.31 83 ILE A O 1
ATOM 678 N N . GLU A 1 84 ? 1.726 -2.325 9.556 1.00 93.31 84 GLU A N 1
ATOM 679 C CA . GLU A 1 84 ? 2.177 -1.658 10.767 1.00 93.31 84 GLU A CA 1
ATOM 680 C C . GLU A 1 84 ? 0.966 -1.021 11.443 1.00 93.31 84 GLU A C 1
ATOM 682 O O . GLU A 1 84 ? 0.236 -0.227 10.835 1.00 93.31 84 GLU A O 1
ATOM 687 N N . ASP A 1 85 ? 0.760 -1.387 12.706 1.00 91.19 85 ASP A N 1
ATOM 688 C CA . ASP A 1 85 ? -0.283 -0.800 13.529 1.00 91.19 85 ASP A CA 1
ATOM 689 C C . ASP A 1 85 ? -0.023 0.677 13.796 1.00 91.19 85 ASP A C 1
ATOM 691 O O . ASP A 1 85 ? 1.111 1.133 13.954 1.00 91.19 85 ASP A O 1
ATOM 695 N N . THR A 1 86 ? -1.117 1.424 13.876 1.00 86.50 86 THR A N 1
ATOM 696 C CA . THR A 1 86 ? -1.101 2.766 14.445 1.00 86.50 86 THR A CA 1
ATOM 697 C C . THR A 1 86 ? -1.700 2.725 15.846 1.00 86.50 86 THR A C 1
ATOM 699 O O . THR A 1 86 ? -2.364 1.758 16.219 1.00 86.50 86 THR A O 1
ATOM 702 N N . GLU A 1 87 ? -1.501 3.793 16.616 1.00 87.81 87 GLU A N 1
ATOM 703 C CA . GLU A 1 87 ? -2.152 3.973 17.922 1.00 87.81 87 GLU A CA 1
ATOM 704 C C . GLU A 1 87 ? -3.684 4.138 17.815 1.00 87.81 87 GLU A C 1
ATOM 706 O O . GLU A 1 87 ? -4.364 4.184 18.837 1.00 87.81 87 GLU A O 1
ATOM 711 N N . LEU A 1 88 ? -4.227 4.239 16.594 1.00 87.12 88 LEU A N 1
ATOM 712 C CA . LEU A 1 88 ? -5.651 4.387 16.302 1.00 87.12 88 LEU A CA 1
ATOM 713 C C . LEU A 1 88 ? -6.195 3.128 15.622 1.00 87.12 88 LEU A C 1
ATOM 715 O O . LEU A 1 88 ? -5.623 2.629 14.649 1.00 87.12 88 LEU A O 1
ATOM 719 N N . ASP A 1 89 ? -7.332 2.636 16.112 1.00 84.56 89 ASP A N 1
ATOM 720 C CA . ASP A 1 89 ? -7.953 1.411 15.600 1.00 84.56 89 ASP A CA 1
ATOM 721 C C . ASP A 1 89 ? -8.559 1.562 14.210 1.00 84.56 89 ASP A C 1
ATOM 723 O O . ASP A 1 89 ? -8.695 0.597 13.459 1.00 84.56 89 ASP A O 1
ATOM 727 N N . GLU A 1 90 ? -8.863 2.794 13.841 1.00 91.44 90 GLU A N 1
ATOM 728 C CA . GLU A 1 90 ? -9.406 3.160 12.549 1.00 91.44 90 GLU A CA 1
ATOM 729 C C . GLU A 1 90 ? -8.341 3.199 11.451 1.00 91.44 90 GLU A C 1
ATOM 731 O O . GLU A 1 90 ? -8.705 3.329 10.280 1.00 91.44 90 GLU A O 1
ATOM 736 N N . TRP A 1 91 ? -7.050 3.078 11.793 1.00 93.69 91 TRP A N 1
ATOM 737 C CA . TRP A 1 91 ? -5.932 3.282 10.871 1.00 93.69 91 TRP A CA 1
ATOM 738 C C . TRP A 1 91 ? -4.904 2.136 10.889 1.00 93.69 91 TRP A C 1
ATOM 740 O O . TRP A 1 91 ? -4.492 1.631 11.940 1.00 93.69 91 TRP A O 1
ATOM 750 N N . LEU A 1 92 ? -4.415 1.784 9.696 1.00 95.00 92 LEU A N 1
ATOM 751 C CA . LEU A 1 92 ? -3.265 0.898 9.483 1.00 95.00 92 LEU A CA 1
ATOM 752 C C . LEU A 1 92 ? -2.328 1.462 8.425 1.00 95.00 92 LEU A C 1
ATOM 754 O O . LEU A 1 92 ? -2.768 2.042 7.430 1.00 95.00 92 LEU A O 1
ATOM 758 N N . TYR A 1 93 ? -1.032 1.223 8.598 1.00 93.94 93 TYR A N 1
ATOM 759 C CA . TYR A 1 93 ? -0.069 1.424 7.528 1.00 93.94 93 TYR A CA 1
ATOM 760 C C . TYR A 1 93 ? 0.213 0.115 6.801 1.00 93.94 93 TYR A C 1
ATOM 762 O O . TYR A 1 93 ? 0.496 -0.905 7.419 1.00 93.94 93 TYR A O 1
ATOM 770 N N . LEU A 1 94 ? 0.210 0.173 5.473 1.00 94.38 94 LEU A N 1
ATOM 771 C CA . LEU A 1 94 ? 0.783 -0.845 4.606 1.00 94.38 94 LEU A CA 1
ATOM 772 C C . LEU A 1 94 ? 2.098 -0.307 4.043 1.00 94.38 94 LEU A C 1
ATOM 774 O O . LEU A 1 94 ? 2.115 0.687 3.311 1.00 94.38 94 LEU A O 1
ATOM 778 N N . ASN A 1 95 ? 3.197 -0.961 4.389 1.00 92.12 95 ASN A N 1
ATOM 779 C CA . ASN A 1 95 ? 4.517 -0.710 3.835 1.00 92.12 95 ASN A CA 1
ATOM 780 C C . ASN A 1 95 ? 4.747 -1.681 2.675 1.00 92.12 95 ASN A C 1
ATOM 782 O O . ASN A 1 95 ? 4.589 -2.884 2.850 1.00 92.12 95 ASN A O 1
ATOM 786 N N . ILE A 1 96 ? 5.118 -1.171 1.502 1.00 90.94 96 ILE A N 1
ATOM 787 C CA . ILE A 1 96 ? 5.405 -1.974 0.307 1.00 90.94 96 ILE A CA 1
ATOM 788 C C . ILE A 1 96 ? 6.803 -1.640 -0.189 1.00 90.94 96 ILE A C 1
ATOM 790 O O . ILE A 1 96 ? 7.092 -0.474 -0.463 1.00 90.94 96 ILE A O 1
ATOM 794 N N . GLU A 1 97 ? 7.643 -2.656 -0.364 1.00 89.50 97 GLU A N 1
ATOM 795 C CA . GLU A 1 97 ? 8.855 -2.571 -1.173 1.00 89.50 97 GLU A CA 1
ATOM 796 C C . GLU A 1 97 ? 8.545 -3.064 -2.587 1.00 89.50 97 GLU A C 1
ATOM 798 O O . GLU A 1 97 ? 8.072 -4.181 -2.797 1.00 89.50 97 GLU A O 1
ATOM 803 N N . PHE A 1 98 ? 8.808 -2.213 -3.569 1.00 87.62 98 PHE A N 1
ATOM 804 C CA . PHE A 1 98 ? 8.512 -2.458 -4.967 1.00 87.62 98 PHE A CA 1
ATOM 805 C C . PHE A 1 98 ? 9.808 -2.463 -5.766 1.00 87.62 98 PHE A C 1
ATOM 807 O O . PHE A 1 98 ? 10.514 -1.458 -5.805 1.00 87.62 98 PHE A O 1
ATOM 814 N N . GLU A 1 99 ? 10.124 -3.584 -6.404 1.00 87.62 99 GLU A N 1
ATOM 815 C CA . GLU A 1 99 ? 11.269 -3.712 -7.300 1.00 87.62 99 GLU A CA 1
ATOM 816 C C . GLU A 1 99 ? 10.874 -3.205 -8.688 1.00 87.62 99 G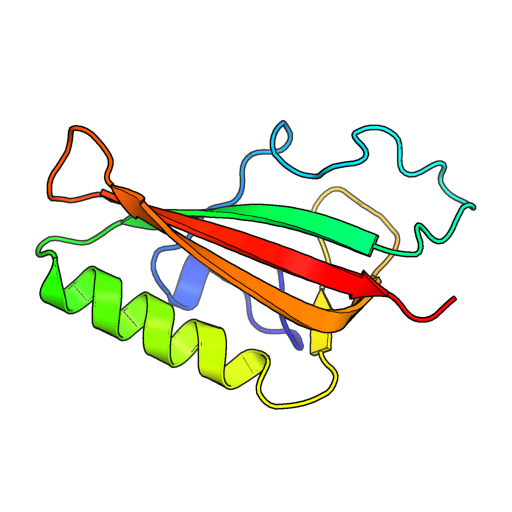LU A C 1
ATOM 818 O O . GLU A 1 99 ? 10.009 -3.779 -9.355 1.00 87.62 99 GLU A O 1
ATOM 823 N N . CYS A 1 100 ? 11.492 -2.108 -9.118 1.00 83.62 100 CYS A N 1
ATOM 824 C CA . CYS A 1 100 ? 11.217 -1.474 -10.398 1.00 83.62 100 CYS A CA 1
ATOM 825 C C . CYS A 1 100 ? 12.087 -2.089 -11.493 1.00 83.62 100 CYS A C 1
ATOM 827 O O . CYS A 1 100 ? 13.294 -2.276 -11.325 1.00 83.62 100 CYS A O 1
ATOM 829 N N . LYS A 1 101 ? 11.497 -2.308 -12.666 1.00 72.81 101 LYS A N 1
ATOM 830 C CA . LYS A 1 101 ? 12.270 -2.553 -13.879 1.00 72.81 101 LYS A CA 1
ATOM 831 C C . LYS A 1 101 ? 12.850 -1.229 -14.375 1.00 72.81 101 LYS A C 1
ATOM 833 O O . LYS A 1 101 ? 12.107 -0.260 -14.539 1.00 72.81 101 LYS A O 1
ATOM 838 N N . ALA A 1 102 ? 14.170 -1.224 -14.555 1.00 58.16 102 ALA A N 1
ATOM 839 C CA . ALA A 1 102 ? 14.913 -0.180 -15.255 1.00 58.16 102 ALA A CA 1
ATOM 840 C C . ALA A 1 102 ? 14.561 -0.154 -16.748 1.00 58.16 102 ALA A C 1
ATOM 842 O O . ALA A 1 102 ? 14.247 -1.238 -17.296 1.00 58.16 102 ALA A O 1
#

pLDDT: mean 84.14, std 14.06, range [45.06, 97.0]

Organism: Clostridium perfringens (NCBI:txid1502)

=== Feature glossary ===
Legend for the data blocks above and below:

— What the protein is —

Sequence gives the chain of amino acids in standard one-letter code (A=alanine, C=cysteine, …, Y=tyrosine), read N→C. It is the only feature that is directly encoded by the gene; all structural features are derived from the folded form of this sequence.

The annotation block draws on four external resources. InterPro: which protein families and domains the sequence belongs to. GO: standardized terms for what the protein does, what process it participates in, and where in the cell it acts. CATH: which structural fold it has in the CATH hierarchy. Organism: the species of origin.

— Where its atoms are —

Atomic coordinates in PDBx/mmCIF format — the same representation the Protein Data Bank distributes. Each line of the _atom_site loop places one backbone atom in Cartesian space (units: ångströms, origin: arbitrary).

Six rendered views show the 3D structure from the faces of a cube — i.e. along 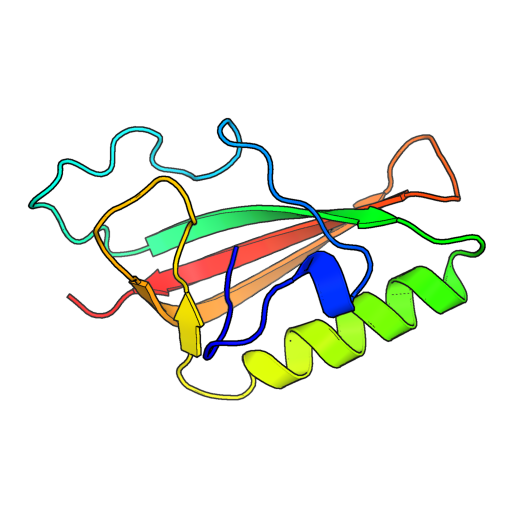±x, ±y, ±z. Rendering representation is drawn randomly per protein from cartoon (secondary-structure ribbons), sticks (backbone bonds), or molecular surface; coloring is either N→C rainbow (blue at the N-terminus through red at the C-terminus) or one color per chain.

— Local backbone conformation —

DSSP 8-state secondary structure assigns each residue one of H (α-helix), G (3₁₀-helix), I (π-helix), E (extended β-strand), B (isolated β-bridge), T (hydrogen-bonded turn), S (bend), or '-' (coil). The assignment is computed from backbone hydrogen-bond geometry via the Kabsch–Sander algorithm.

P-SEA three-state annotation labels each residue as helix, strand, or coil based purely on the geometry of the Cα trace. It serves as a fallback when the full backbone (and thus DSSP) is unavailable.

φ (phi) and ψ (psi) are the two rotatable backbone dihedrals per residue: φ is the C(i-1)–N–Cα–C torsion, ψ is the N–Cα–C–N(i+1) torsion, both in degrees on (−180°, 180°]. α-helical residues cluster near (−60°, −45°); β-strand residues near (−120°, +130°). A Ramachandran plot is simply a scatter of (φ, ψ) for every residue.

— Global shape and packing —

Radius of gyration (Rg) is the root-mean-square distance of Cα atoms from their centroid — a single number for overall size and compactness. A globular domain of N residues has Rg ≈ 2.2·N^0.38 Å; an extended or disordered chain has a much larger Rg. The Cα contact count is the number of residue pairs whose Cα atoms are within 8 Å and are more than four positions apart in sequence — a standard proxy for tertiary packing density. The bounding box is the smallest ax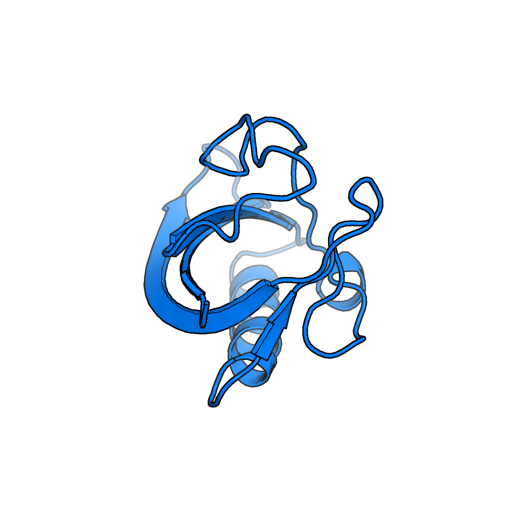is-aligned box enclosing all Cα atoms.

Accessible surface area quantifies burial. A residue with SASA near zero is packed into the hydrophobic core; one with SASA >100 Å² sits on the surface. Computed here via the Shrake–Rupley numerical algorithm with a 1.4 Å probe.

The contact map is a binary N×N matrix image: pixel (i, j) is dark where Cα_i and Cα_j are within 8 Å and |i−j|>4. Because the |i−j|>4 filter removes local helical contacts, off-diagonal stripes parallel to the main diagonal indicate parallel β-sheets; stripes perpendicular to it indicate antiparallel β-sheets. The Ramachandran plot scatters every residue's (φ, ψ) pair against the sterically allowed regions. The PAE heatmap renders the predicted-aligned-error matrix.

— Structural neighborhood —

A 3Di character summarizes, for each residue, the relative orientation of the Cα frame of its nearest spatial neighbor. Because it encodes fold topology rather than chemistry, 3Di alignments detect remote structural similarity that sequence alignment misses.

Structural nearest neighbors (via Foldseek easy-search vs the PDB). Reported per hit: target PDB id, E-value, and alignment TM-score. A TM-score above ~0.5 is the conventional threshold for 'same fold'.

— Confidence and disorder —

For AlphaFold models, the B-factor field carries pLDDT — the model's own estimate of local accuracy on a 0–100 scale. Regions with pLDDT<50 should be treated as essentially unmodeled; they often correspond to intrinsically disordered segments.

B-factor (Debye–Waller factor) reflects atomic displacement in the crystal lattice. It is an experimental observable (units Å²), not a prediction; low values mean the atom is pinned down, high values mean it moves or is heterogeneous across the crystal.

Predicted Aligned Error (PAE) is an AlphaFold confidence matrix: entry (i, j) is the expected error in the position of residue j, in ångströms, when the prediction is superimposed on the true structure at residue i. Low PAE within a block of residues means that block is internally rigid and well-predicted; high PAE between two blocks means their relative placement is uncertain even if each block individually is confident.